Protein AF-X1A1L7-F1 (afdb_monomer_lite)

Structure (mmCIF, N/CA/C/O backbone):
data_AF-X1A1L7-F1
#
_entry.id   AF-X1A1L7-F1
#
loop_
_atom_site.group_PDB
_atom_site.id
_atom_site.type_symbol
_atom_site.label_atom_id
_atom_site.label_alt_id
_atom_site.label_comp_id
_atom_site.label_asym_id
_atom_site.label_entity_id
_atom_site.label_seq_id
_atom_site.pdbx_PDB_ins_code
_atom_site.Cartn_x
_atom_site.Cartn_y
_atom_site.Cartn_z
_atom_site.occupancy
_atom_site.B_iso_or_equiv
_atom_site.auth_seq_id
_atom_site.auth_comp_id
_atom_site.auth_asym_id
_atom_site.auth_atom_id
_atom_site.pdbx_PDB_model_num
ATOM 1 N N . GLU A 1 1 ? -5.165 -6.544 -11.911 1.00 61.41 1 GLU A N 1
ATOM 2 C CA . GLU A 1 1 ? -4.722 -6.368 -10.506 1.00 61.41 1 GLU A CA 1
ATOM 3 C C . GLU A 1 1 ? -4.434 -7.733 -9.862 1.00 61.41 1 GLU A C 1
ATOM 5 O O . GLU A 1 1 ? -4.457 -7.884 -8.649 1.00 61.41 1 GLU A O 1
ATOM 10 N N . ASP A 1 2 ? -4.080 -8.732 -10.676 1.00 83.25 2 ASP A N 1
ATOM 11 C CA . ASP A 1 2 ? -4.343 -10.147 -10.360 1.00 83.25 2 ASP A CA 1
ATOM 12 C C . ASP A 1 2 ? -3.099 -10.911 -9.889 1.00 83.25 2 ASP A C 1
ATOM 14 O O . ASP A 1 2 ? -3.086 -12.135 -9.830 1.00 83.25 2 ASP A O 1
ATOM 18 N N . GLY A 1 3 ? -2.021 -10.190 -9.570 1.00 90.62 3 GLY A N 1
ATOM 19 C CA . GLY A 1 3 ? -0.759 -10.783 -9.115 1.00 90.62 3 GLY A CA 1
ATOM 20 C C . GLY A 1 3 ? -0.687 -11.042 -7.607 1.00 90.62 3 GLY A C 1
ATOM 21 O O . GLY A 1 3 ? 0.311 -11.579 -7.136 1.00 90.62 3 GLY A O 1
ATOM 22 N N . MET A 1 4 ? -1.697 -10.628 -6.836 1.00 93.69 4 MET A N 1
ATOM 23 C CA . MET A 1 4 ? -1.734 -10.793 -5.380 1.00 93.69 4 MET A CA 1
ATOM 24 C C . MET A 1 4 ? -2.694 -11.918 -4.987 1.00 93.69 4 MET A C 1
ATOM 26 O O . MET A 1 4 ? -3.798 -12.004 -5.513 1.00 93.69 4 MET A O 1
ATOM 30 N N . VAL A 1 5 ? -2.291 -12.745 -4.019 1.00 95.69 5 VAL A N 1
ATOM 31 C CA . VAL A 1 5 ? -3.109 -13.845 -3.482 1.00 95.69 5 VAL A CA 1
ATOM 32 C C . VAL A 1 5 ? -3.391 -13.590 -2.002 1.00 95.69 5 VAL A C 1
ATOM 34 O O . VAL A 1 5 ? -2.464 -13.388 -1.215 1.00 95.69 5 VAL A O 1
ATOM 37 N N . LEU A 1 6 ? -4.668 -13.604 -1.611 1.00 95.81 6 LEU A N 1
ATOM 38 C CA . LEU A 1 6 ? -5.090 -13.492 -0.215 1.00 95.81 6 LEU A CA 1
ATOM 39 C C . LEU A 1 6 ? -4.955 -14.856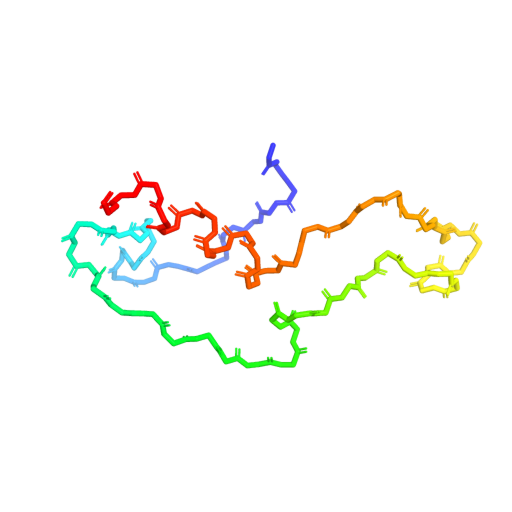 0.473 1.00 95.81 6 LEU A C 1
ATOM 41 O O . LEU A 1 6 ? -5.777 -15.741 0.268 1.00 95.81 6 LEU A O 1
ATOM 45 N N . LEU A 1 7 ? -3.908 -15.025 1.281 1.00 97.31 7 LEU A N 1
ATOM 46 C CA . LEU A 1 7 ? -3.622 -16.307 1.938 1.00 97.31 7 LEU A CA 1
ATOM 47 C C . LEU A 1 7 ? -4.458 -16.544 3.205 1.00 97.31 7 LEU A C 1
ATOM 49 O O . LEU A 1 7 ? -4.789 -17.684 3.513 1.00 97.31 7 LEU A O 1
ATOM 53 N N . LYS A 1 8 ? -4.768 -15.483 3.962 1.00 96.75 8 LYS A N 1
ATOM 54 C CA . LYS A 1 8 ? -5.489 -15.560 5.239 1.00 96.75 8 LYS A CA 1
ATOM 55 C C . LYS A 1 8 ? -6.297 -14.284 5.483 1.00 96.75 8 LYS A C 1
ATOM 57 O O . LYS A 1 8 ? -5.767 -13.190 5.306 1.00 96.75 8 LYS A O 1
ATOM 62 N N . ASN A 1 9 ? -7.546 -14.439 5.925 1.00 96.81 9 ASN A N 1
ATOM 63 C CA . ASN A 1 9 ? -8.437 -13.349 6.332 1.00 96.81 9 ASN A CA 1
ATOM 64 C C . ASN A 1 9 ? -9.406 -13.851 7.415 1.00 96.81 9 ASN A C 1
ATOM 66 O O . ASN A 1 9 ? -10.515 -14.276 7.116 1.00 96.81 9 ASN A O 1
ATOM 70 N N . GLU A 1 10 ? -8.954 -13.890 8.666 1.00 97.38 10 GLU A N 1
ATOM 71 C CA . GLU A 1 10 ? -9.812 -14.255 9.801 1.00 97.38 10 GLU A CA 1
ATOM 72 C C . GLU A 1 10 ? -10.533 -13.012 10.326 1.00 97.38 10 GLU A C 1
ATOM 74 O O . GLU A 1 10 ? -9.907 -11.964 10.467 1.00 97.38 10 GLU A O 1
ATOM 79 N N . GLY A 1 11 ? -11.826 -13.133 10.639 1.00 94.62 11 GLY A N 1
ATOM 80 C CA . GLY A 1 11 ? -12.617 -12.027 11.189 1.00 94.62 11 GLY A CA 1
ATOM 81 C C . GLY A 1 11 ? -12.911 -10.905 10.192 1.00 94.62 11 GLY A C 1
ATOM 82 O O . GLY A 1 11 ? -13.101 -9.772 10.618 1.00 94.62 11 GLY A O 1
ATOM 83 N N . ASP A 1 12 ? -12.896 -11.212 8.890 1.00 93.38 12 ASP A N 1
ATOM 84 C CA . ASP A 1 12 ? -13.270 -10.298 7.800 1.00 93.38 12 ASP A CA 1
ATOM 85 C C . ASP A 1 12 ? -12.574 -8.927 7.858 1.00 93.38 12 ASP A C 1
ATOM 87 O O . ASP A 1 12 ? -13.136 -7.894 7.504 1.00 93.38 12 ASP A O 1
ATOM 91 N N . ILE A 1 13 ? -11.307 -8.922 8.290 1.00 94.19 13 ILE A N 1
ATOM 92 C CA . ILE A 1 13 ? -10.492 -7.705 8.441 1.00 94.19 13 ILE A CA 1
ATOM 93 C C . ILE A 1 13 ? -10.322 -6.985 7.096 1.00 94.19 13 ILE A C 1
ATOM 95 O O . ILE A 1 13 ? -10.226 -5.757 7.041 1.00 94.19 13 ILE A O 1
ATOM 99 N N . LEU A 1 14 ? -10.242 -7.752 6.006 1.00 95.00 14 LEU A N 1
ATOM 100 C CA . LEU A 1 14 ? -10.249 -7.232 4.645 1.00 95.00 14 LEU A CA 1
ATOM 101 C C . LEU A 1 14 ? -11.593 -7.530 3.958 1.00 95.00 14 LEU A C 1
ATOM 103 O O . LEU A 1 14 ? -12.093 -8.648 4.094 1.00 95.00 14 LEU A O 1
ATOM 107 N N . PRO A 1 15 ? -12.125 -6.588 3.151 1.00 93.38 15 PRO A N 1
ATOM 108 C CA . PRO A 1 15 ? -11.545 -5.284 2.811 1.00 93.38 15 PRO A CA 1
ATOM 109 C C . PRO A 1 15 ? -11.639 -4.261 3.956 1.00 93.38 15 PRO A C 1
ATOM 111 O O . PRO A 1 15 ? -12.597 -4.247 4.717 1.00 93.38 15 PRO A O 1
ATOM 114 N N . LEU A 1 16 ? -10.655 -3.359 4.042 1.00 92.62 16 LEU A N 1
ATOM 115 C CA . LEU A 1 16 ? -10.652 -2.298 5.055 1.00 92.62 16 LEU A CA 1
ATOM 116 C C . LEU A 1 16 ? -11.848 -1.351 4.866 1.00 92.62 16 LEU A C 1
ATOM 118 O O . LEU A 1 16 ? -11.990 -0.738 3.803 1.00 92.62 16 LEU A O 1
ATOM 122 N N . ASN A 1 17 ? -12.651 -1.168 5.916 1.00 91.56 17 ASN A N 1
ATOM 123 C CA . ASN A 1 17 ? -13.735 -0.190 5.927 1.00 91.56 17 ASN A CA 1
ATOM 124 C C . ASN A 1 17 ? -13.213 1.207 6.298 1.00 91.56 17 ASN A C 1
ATOM 126 O O . ASN A 1 17 ? -13.070 1.559 7.467 1.00 91.56 17 ASN A O 1
ATOM 130 N N . LEU A 1 18 ? -12.933 2.027 5.286 1.00 89.38 18 LEU A N 1
ATOM 131 C CA . LEU A 1 18 ? -12.383 3.374 5.477 1.00 89.38 18 LEU A CA 1
ATOM 132 C C . LEU A 1 18 ? -13.387 4.382 6.066 1.00 89.38 18 LEU A C 1
ATOM 134 O O . LEU A 1 18 ? -12.961 5.459 6.463 1.00 89.38 18 LEU A O 1
ATOM 138 N N . ASN A 1 19 ? -14.680 4.045 6.147 1.00 89.25 19 ASN A N 1
ATOM 139 C CA . ASN A 1 19 ? -15.673 4.884 6.829 1.00 89.25 19 ASN A CA 1
ATOM 140 C C . ASN A 1 19 ? -15.616 4.707 8.355 1.00 89.25 19 ASN A C 1
ATOM 142 O O . ASN A 1 19 ? -15.978 5.610 9.101 1.00 89.25 19 ASN A O 1
ATOM 146 N N . GLU A 1 20 ? -15.170 3.540 8.822 1.00 90.00 20 GLU A N 1
ATOM 147 C CA . GLU A 1 20 ? -15.059 3.215 10.249 1.00 90.00 20 GLU A CA 1
ATOM 148 C C . GLU A 1 20 ? -13.630 3.413 10.771 1.00 90.00 20 GLU A C 1
ATOM 150 O O . GLU A 1 20 ? -13.410 3.721 11.945 1.00 90.00 20 GLU A O 1
ATOM 155 N N . ILE A 1 21 ? -12.631 3.265 9.900 1.00 90.81 21 ILE A N 1
ATOM 156 C CA . ILE A 1 21 ? -11.218 3.364 10.260 1.00 90.81 21 ILE A CA 1
ATOM 157 C C . ILE A 1 21 ? -10.731 4.806 10.101 1.00 90.81 21 ILE A C 1
ATOM 159 O O . ILE A 1 21 ? -10.549 5.304 8.995 1.00 90.81 21 ILE A O 1
ATOM 163 N N . HIS A 1 22 ? -10.421 5.448 11.226 1.00 89.50 22 HIS A N 1
ATOM 164 C CA . HIS A 1 22 ? -9.985 6.850 11.265 1.00 89.50 22 HIS A CA 1
ATOM 165 C C . HIS A 1 22 ? -8.456 6.998 11.248 1.00 89.50 22 HIS A C 1
ATOM 167 O O . HIS A 1 22 ? -7.920 8.049 10.900 1.00 89.50 22 HIS A O 1
ATOM 173 N N . SER A 1 23 ? -7.729 5.950 11.644 1.00 91.31 23 SER A N 1
ATOM 174 C CA . SER A 1 23 ? -6.267 5.941 11.655 1.00 91.31 23 SER A CA 1
ATOM 175 C C . SER A 1 23 ? -5.715 4.550 11.354 1.00 91.31 23 SER A C 1
ATOM 177 O O . SER A 1 23 ? -6.280 3.538 11.761 1.00 91.31 23 SER A O 1
ATOM 179 N N . ILE A 1 24 ? -4.605 4.506 10.613 1.00 92.25 24 ILE A N 1
ATOM 180 C CA . ILE A 1 24 ? -3.912 3.274 10.225 1.00 92.25 24 ILE A CA 1
ATOM 181 C C . ILE A 1 24 ? -2.423 3.461 10.504 1.00 92.25 24 ILE A C 1
ATOM 183 O O . ILE A 1 24 ? -1.790 4.3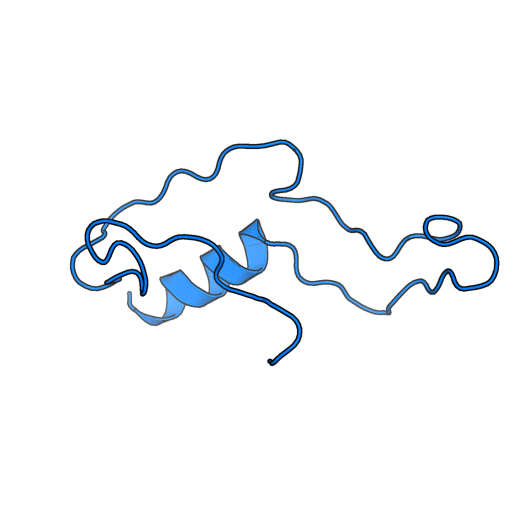68 9.958 1.00 92.25 24 ILE A O 1
ATOM 187 N N . ALA A 1 25 ? -1.847 2.586 11.326 1.00 94.31 25 ALA A N 1
ATOM 188 C CA . ALA A 1 25 ? -0.408 2.541 11.557 1.00 94.31 25 ALA A CA 1
ATOM 189 C C . ALA A 1 25 ? 0.260 1.579 10.564 1.00 94.31 25 ALA A C 1
ATOM 191 O O . ALA A 1 25 ? -0.086 0.403 10.493 1.00 94.31 25 ALA A O 1
ATOM 192 N N . ILE A 1 26 ? 1.245 2.070 9.806 1.00 92.81 26 ILE A N 1
ATOM 193 C CA . ILE A 1 26 ? 2.000 1.265 8.836 1.00 92.81 26 ILE A CA 1
ATOM 194 C C . ILE A 1 26 ? 3.397 0.988 9.395 1.00 92.81 26 ILE A C 1
ATOM 196 O O . ILE A 1 26 ? 4.214 1.900 9.566 1.00 92.81 26 ILE A O 1
ATOM 200 N N . VAL A 1 27 ? 3.686 -0.288 9.646 1.00 94.81 27 VAL A N 1
ATOM 201 C CA . VAL A 1 27 ? 4.929 -0.750 10.275 1.00 94.81 27 VAL A CA 1
ATOM 202 C C . VAL A 1 27 ? 5.655 -1.729 9.352 1.00 94.81 27 VAL A C 1
ATOM 204 O O . VAL A 1 27 ? 5.033 -2.484 8.612 1.00 94.81 27 VAL A O 1
ATOM 207 N N . GLY A 1 28 ? 6.988 -1.700 9.386 1.00 95.69 28 GLY A N 1
ATOM 208 C CA . GLY A 1 28 ? 7.848 -2.633 8.657 1.00 95.69 28 GLY A CA 1
ATOM 209 C C . GLY A 1 28 ? 8.803 -1.961 7.661 1.00 95.69 28 GL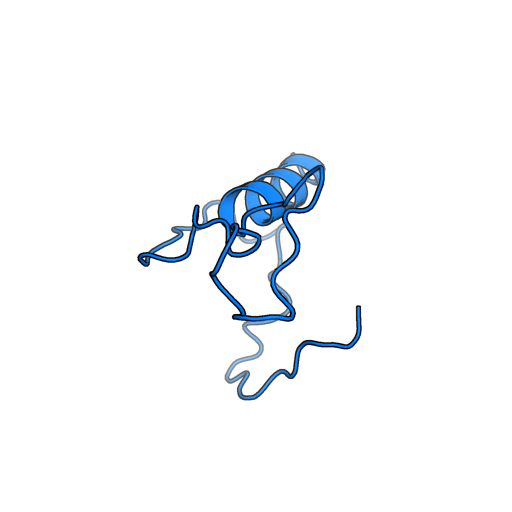Y A C 1
ATOM 210 O O . GLY A 1 28 ? 8.572 -0.828 7.228 1.00 95.69 28 GLY A O 1
ATOM 211 N N . PRO A 1 29 ? 9.891 -2.655 7.277 1.00 95.06 29 PRO A N 1
ATOM 212 C CA . PRO A 1 29 ? 10.976 -2.086 6.471 1.00 95.06 29 PRO A CA 1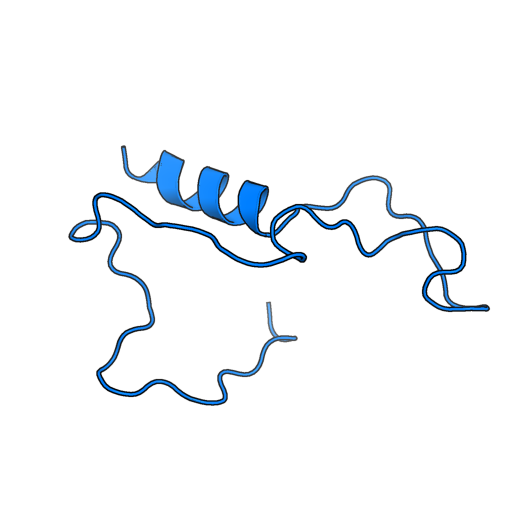
ATOM 213 C C . PRO A 1 29 ? 10.601 -1.850 4.999 1.00 95.06 29 PRO A C 1
ATOM 215 O O . PRO A 1 29 ? 11.279 -1.099 4.302 1.00 95.06 29 PRO A O 1
ATOM 218 N N . ASN A 1 30 ? 9.520 -2.468 4.515 1.00 94.06 30 ASN A N 1
ATOM 219 C CA . ASN A 1 30 ? 9.114 -2.394 3.109 1.00 94.06 30 ASN A CA 1
ATOM 220 C C . ASN A 1 30 ? 8.126 -1.257 2.803 1.00 94.06 30 ASN A C 1
ATOM 222 O O . ASN A 1 30 ? 7.835 -1.019 1.635 1.00 94.06 30 ASN A O 1
ATOM 226 N N . LYS A 1 31 ? 7.629 -0.533 3.817 1.00 92.81 31 LYS A N 1
ATOM 227 C CA . LYS A 1 31 ? 6.555 0.467 3.660 1.00 92.81 31 LYS A CA 1
ATOM 228 C C . LYS A 1 31 ? 6.854 1.556 2.619 1.00 92.81 31 LYS A C 1
ATOM 230 O O . LYS A 1 31 ? 5.973 1.927 1.850 1.00 92.81 31 LYS A O 1
ATOM 235 N N . ASP A 1 32 ? 8.105 2.005 2.555 1.00 93.31 32 ASP A N 1
ATOM 236 C CA . ASP A 1 32 ? 8.589 3.047 1.635 1.00 93.31 32 ASP A CA 1
ATOM 237 C C . ASP A 1 32 ? 9.634 2.525 0.643 1.00 93.31 32 ASP A C 1
ATOM 239 O O . ASP A 1 32 ? 10.326 3.292 -0.032 1.00 93.31 32 ASP A O 1
ATOM 243 N N . LYS A 1 33 ? 9.784 1.200 0.558 1.00 91.88 33 LYS A N 1
ATOM 244 C CA . LYS A 1 33 ? 10.821 0.587 -0.261 1.00 91.88 33 LYS A CA 1
ATOM 245 C C . LYS A 1 33 ? 10.400 0.583 -1.727 1.00 91.88 33 LYS A C 1
ATOM 247 O O . LYS A 1 33 ? 9.284 0.205 -2.062 1.00 91.88 33 LYS A O 1
ATOM 252 N N . LYS A 1 34 ? 11.343 0.973 -2.584 1.00 90.75 34 LYS A N 1
ATOM 253 C CA . LYS A 1 34 ? 11.287 0.774 -4.034 1.00 90.75 34 LYS A CA 1
ATOM 254 C C . LYS A 1 34 ? 12.051 -0.492 -4.409 1.00 90.75 34 LYS A C 1
ATOM 256 O O . LYS A 1 34 ? 13.210 -0.641 -4.001 1.00 90.75 34 LYS A O 1
ATOM 261 N N . PHE A 1 35 ? 11.410 -1.380 -5.152 1.00 88.31 35 PHE A N 1
ATOM 262 C CA . PHE A 1 35 ? 11.930 -2.668 -5.600 1.00 88.31 35 PHE A CA 1
ATOM 263 C C . PHE A 1 35 ? 12.502 -2.604 -7.022 1.00 88.31 35 PHE A C 1
ATOM 265 O O . PHE A 1 35 ? 13.431 -3.349 -7.327 1.00 88.31 35 PHE A O 1
ATOM 272 N N . GLY A 1 36 ? 12.034 -1.677 -7.866 1.00 85.00 36 GLY A N 1
ATOM 273 C CA . GLY A 1 36 ? 12.506 -1.482 -9.240 1.00 85.00 36 GLY A CA 1
ATOM 274 C C . GLY A 1 36 ? 13.858 -0.768 -9.312 1.00 85.00 36 GLY A C 1
ATOM 275 O O . GLY A 1 36 ? 13.945 0.393 -9.715 1.00 85.00 36 GLY A O 1
ATOM 276 N N . LYS A 1 37 ? 14.935 -1.427 -8.880 1.00 81.81 37 LYS A N 1
ATOM 277 C CA . LYS A 1 37 ? 16.300 -0.877 -8.895 1.00 81.81 37 LYS A CA 1
ATOM 278 C C . LYS A 1 37 ? 17.196 -1.640 -9.866 1.00 81.81 37 LYS A C 1
ATOM 280 O O . LYS A 1 37 ? 17.030 -2.840 -10.079 1.00 81.81 37 LYS A O 1
ATOM 285 N N . LEU A 1 38 ? 18.193 -0.940 -10.410 1.00 77.50 38 LEU A N 1
ATOM 286 C CA . LEU A 1 38 ? 19.235 -1.570 -11.219 1.00 77.50 38 LEU A CA 1
ATOM 287 C C . LEU A 1 38 ? 19.905 -2.681 -10.388 1.00 77.50 38 LEU A C 1
ATOM 289 O O . LEU A 1 38 ? 20.218 -2.461 -9.218 1.00 77.50 38 LEU A O 1
ATOM 293 N N . LEU A 1 39 ? 20.086 -3.860 -10.990 1.00 79.31 39 LEU A N 1
ATOM 294 C CA . LEU A 1 39 ? 20.663 -5.075 -10.389 1.00 79.31 39 LEU A CA 1
ATOM 295 C C . LEU A 1 39 ? 19.794 -5.835 -9.364 1.00 79.31 39 LEU A C 1
ATOM 297 O O . LEU A 1 39 ? 20.210 -6.898 -8.915 1.00 79.31 39 LEU A O 1
ATOM 301 N N . TYR A 1 40 ? 18.578 -5.386 -9.025 1.00 79.75 40 TYR A N 1
ATOM 302 C CA . TYR A 1 40 ? 17.719 -6.073 -8.032 1.00 79.75 40 TYR A CA 1
ATOM 303 C C . TYR A 1 40 ? 17.002 -7.334 -8.567 1.00 79.75 40 TYR A C 1
ATOM 305 O O . TYR A 1 40 ? 16.263 -7.982 -7.833 1.00 79.75 40 TYR A O 1
ATOM 313 N N . GLY A 1 41 ? 17.245 -7.701 -9.829 1.00 81.94 41 GLY A N 1
ATOM 314 C CA . GLY A 1 41 ? 16.691 -8.881 -10.509 1.00 81.94 41 GLY A CA 1
ATOM 315 C C . GLY A 1 41 ? 17.668 -9.510 -11.512 1.00 81.94 41 GLY A C 1
ATOM 316 O O . GLY A 1 41 ? 17.242 -10.139 -12.478 1.00 81.94 41 GLY A O 1
ATOM 317 N N . GLY A 1 42 ? 18.977 -9.283 -11.332 1.00 86.50 42 GLY A N 1
ATOM 318 C CA . GLY A 1 42 ? 20.020 -9.784 -12.233 1.00 86.50 42 GLY A CA 1
ATOM 319 C C . GLY A 1 42 ? 19.872 -9.264 -13.667 1.00 86.50 42 GLY A C 1
ATOM 320 O O . GLY A 1 42 ? 19.638 -8.074 -13.879 1.00 86.50 42 GLY A O 1
ATOM 321 N N . SER A 1 43 ? 19.982 -10.163 -14.648 1.00 88.62 43 SER A N 1
ATOM 322 C CA . SER A 1 43 ? 19.836 -9.848 -16.078 1.00 88.62 43 SER A CA 1
ATOM 323 C C . SER A 1 43 ? 18.436 -9.362 -16.466 1.00 88.62 43 SER A C 1
ATOM 325 O O . SER A 1 43 ? 18.280 -8.743 -17.512 1.00 88.62 43 SER A O 1
ATOM 327 N N . SER A 1 44 ? 17.427 -9.605 -15.623 1.00 88.00 44 SER A N 1
ATOM 328 C CA . SER A 1 44 ? 16.043 -9.163 -15.840 1.00 88.00 44 SER A CA 1
ATOM 329 C C . SER A 1 44 ? 15.703 -7.868 -15.093 1.00 88.00 44 SER A C 1
ATOM 331 O O . SER A 1 44 ? 14.545 -7.459 -15.050 1.00 88.00 44 SER A O 1
ATOM 333 N N . ALA A 1 45 ? 16.686 -7.216 -14.461 1.00 88.94 45 ALA A N 1
ATOM 334 C CA . ALA A 1 45 ? 16.447 -5.997 -13.701 1.00 88.94 45 ALA A CA 1
ATOM 335 C C . ALA A 1 45 ? 16.099 -4.822 -14.627 1.00 88.94 45 ALA A C 1
ATOM 337 O O . ALA A 1 45 ? 16.891 -4.431 -15.483 1.00 88.94 45 ALA A O 1
ATOM 338 N N . VAL A 1 46 ? 14.949 -4.195 -14.383 1.00 86.06 46 VAL A N 1
ATOM 339 C CA . VAL A 1 46 ? 14.520 -2.973 -15.069 1.00 86.06 46 VAL A CA 1
ATOM 340 C C . VAL A 1 46 ? 14.283 -1.880 -14.033 1.00 86.06 46 VAL A C 1
ATOM 342 O O . VAL A 1 46 ? 13.664 -2.113 -12.995 1.00 86.06 46 VAL A O 1
ATOM 345 N N . LYS A 1 47 ? 14.778 -0.668 -14.313 1.00 89.12 47 LYS A N 1
ATOM 346 C CA . LYS A 1 47 ? 14.459 0.529 -13.529 1.00 89.12 47 LYS A CA 1
ATOM 347 C C . LYS A 1 47 ? 13.229 1.204 -14.151 1.00 89.12 47 LYS A C 1
ATOM 349 O O . LYS A 1 47 ? 13.362 1.777 -15.233 1.00 89.12 47 LYS A O 1
ATOM 354 N N . PRO A 1 48 ? 12.052 1.160 -13.508 1.00 89.25 48 PRO A N 1
ATOM 355 C CA . PRO A 1 48 ? 10.863 1.791 -14.051 1.00 89.25 48 PRO A CA 1
ATOM 356 C C . PRO A 1 48 ? 10.965 3.324 -13.955 1.00 89.25 48 PRO A C 1
ATOM 358 O O . PRO A 1 48 ? 11.654 3.847 -13.069 1.00 89.25 48 PRO A O 1
ATOM 361 N N . PRO A 1 49 ? 10.256 4.067 -14.826 1.00 90.44 49 PRO A N 1
ATOM 362 C CA . PRO A 1 49 ? 10.199 5.529 -14.754 1.00 90.44 49 PRO A CA 1
ATOM 363 C C . PRO A 1 49 ? 9.546 6.019 -13.452 1.00 90.44 49 PRO A C 1
ATOM 365 O O . PRO A 1 49 ? 9.912 7.071 -12.930 1.00 90.44 49 PRO A O 1
ATOM 368 N N . TYR A 1 50 ? 8.616 5.243 -12.890 1.00 91.31 50 TYR A N 1
ATOM 369 C CA . TYR A 1 50 ? 8.017 5.496 -11.585 1.00 91.31 50 TYR A CA 1
ATOM 370 C C . TYR A 1 50 ? 7.664 4.186 -10.872 1.00 91.31 50 TYR A C 1
ATOM 372 O O . TYR A 1 50 ? 7.419 3.160 -11.497 1.00 91.31 50 TYR A O 1
ATOM 380 N N . GLU A 1 51 ? 7.616 4.241 -9.542 1.00 92.31 51 GLU A N 1
ATOM 381 C CA . GLU A 1 51 ? 7.162 3.151 -8.679 1.00 92.31 51 GLU A CA 1
ATOM 382 C C . GLU A 1 51 ? 6.337 3.757 -7.541 1.00 92.31 51 GLU A C 1
ATOM 384 O O . GLU A 1 51 ? 6.745 4.759 -6.936 1.00 92.31 51 GLU A O 1
ATOM 389 N N . ILE A 1 52 ? 5.173 3.171 -7.268 1.00 93.75 52 ILE A N 1
ATOM 390 C CA . ILE A 1 52 ? 4.315 3.562 -6.151 1.00 93.75 52 ILE A CA 1
ATOM 391 C C . ILE A 1 52 ? 4.666 2.674 -4.962 1.00 93.75 52 ILE A C 1
ATOM 393 O O . ILE A 1 52 ? 4.509 1.459 -5.025 1.00 93.75 52 ILE A O 1
ATOM 397 N N . THR A 1 53 ? 5.159 3.281 -3.881 1.00 95.31 53 THR A N 1
ATOM 398 C CA . THR A 1 53 ? 5.426 2.553 -2.635 1.00 95.31 53 THR A CA 1
ATOM 399 C C . THR A 1 53 ? 4.118 2.190 -1.942 1.00 95.31 53 THR A C 1
ATOM 401 O O . THR A 1 53 ? 3.098 2.856 -2.143 1.00 95.31 53 THR A O 1
ATOM 404 N N . LEU A 1 54 ? 4.158 1.183 -1.067 1.00 93.88 54 LEU A N 1
ATOM 405 C CA . LEU A 1 54 ? 3.008 0.791 -0.250 1.00 93.88 54 LEU A CA 1
ATOM 406 C C . LEU A 1 54 ? 2.444 1.986 0.541 1.00 93.88 54 LEU A C 1
ATOM 408 O O . LEU A 1 54 ? 1.242 2.237 0.499 1.00 93.88 54 LEU A O 1
ATOM 412 N N . LEU A 1 55 ? 3.308 2.770 1.202 1.00 95.25 55 LEU A N 1
ATOM 413 C CA . LEU A 1 55 ? 2.889 3.956 1.952 1.00 95.25 5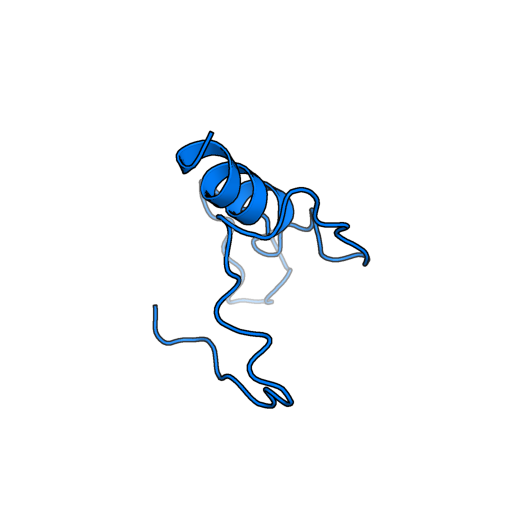5 LEU A CA 1
ATOM 414 C C . LEU A 1 55 ? 2.216 4.995 1.052 1.00 95.25 55 LEU A C 1
ATOM 416 O O . LEU A 1 55 ? 1.211 5.579 1.451 1.00 95.25 55 LEU A O 1
ATOM 420 N N . LYS A 1 56 ? 2.763 5.245 -0.145 1.00 95.12 56 LYS A N 1
ATOM 421 C CA . LYS A 1 56 ? 2.175 6.201 -1.088 1.00 95.12 56 LYS A CA 1
ATOM 422 C C . LYS A 1 56 ? 0.807 5.714 -1.566 1.00 9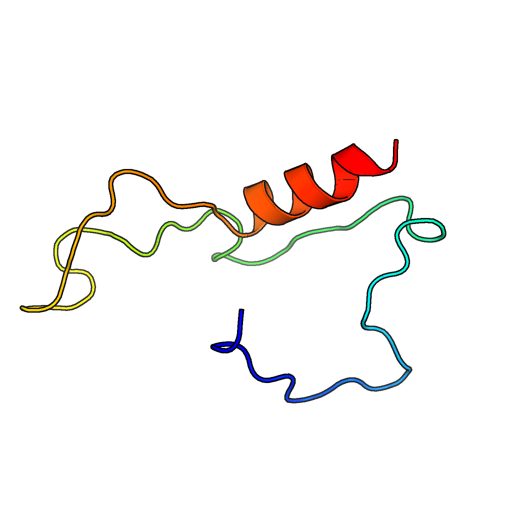5.12 56 LYS A C 1
ATOM 424 O O . LYS A 1 56 ? -0.152 6.470 -1.474 1.00 95.12 56 LYS A O 1
ATOM 429 N N . GLY A 1 57 ? 0.704 4.454 -1.991 1.00 94.12 57 GLY A N 1
ATOM 430 C CA . GLY A 1 57 ? -0.555 3.862 -2.446 1.00 94.12 57 GLY A CA 1
ATOM 431 C C . GLY A 1 57 ? -1.645 3.895 -1.372 1.00 94.12 57 GLY A C 1
ATOM 432 O O . GLY A 1 57 ? -2.769 4.306 -1.654 1.00 94.12 57 GLY A O 1
ATOM 433 N N . LEU A 1 58 ? -1.305 3.551 -0.124 1.00 93.81 58 LEU A N 1
ATOM 434 C CA . LEU A 1 58 ? -2.243 3.624 1.001 1.00 93.81 58 LEU A CA 1
ATOM 435 C C . LEU A 1 58 ? -2.658 5.066 1.318 1.00 93.81 58 LEU A C 1
ATOM 437 O O . LEU A 1 58 ? -3.845 5.329 1.488 1.00 93.81 58 LEU A O 1
ATOM 441 N N . LYS A 1 59 ? -1.720 6.022 1.337 1.00 92.94 59 LYS A N 1
ATOM 442 C CA . LYS A 1 59 ? -2.048 7.446 1.532 1.00 92.94 59 LYS A CA 1
ATOM 443 C C . LYS A 1 59 ? -2.985 7.967 0.444 1.00 92.94 59 LYS A C 1
ATOM 445 O O . LYS A 1 59 ? -3.952 8.653 0.762 1.00 92.94 59 LYS A O 1
ATOM 450 N N . ASP A 1 60 ? -2.713 7.639 -0.815 1.00 93.56 60 ASP A N 1
ATOM 451 C CA . ASP A 1 60 ? -3.524 8.078 -1.953 1.00 93.56 60 ASP A CA 1
ATOM 452 C C . ASP A 1 60 ? -4.931 7.453 -1.908 1.00 93.56 60 ASP A C 1
ATOM 454 O O . ASP A 1 60 ? -5.915 8.124 -2.225 1.00 93.56 60 ASP A O 1
ATOM 458 N N . LYS A 1 61 ? -5.050 6.200 -1.442 1.00 90.94 61 LYS A N 1
ATOM 459 C CA . LYS A 1 61 ? -6.339 5.525 -1.226 1.00 90.94 61 LYS A CA 1
ATOM 460 C C . LYS A 1 61 ? -7.142 6.157 -0.085 1.00 90.94 61 LYS A C 1
ATOM 462 O O . LYS A 1 61 ? -8.328 6.405 -0.271 1.00 90.94 61 LYS A O 1
ATOM 467 N N . CYS A 1 62 ? -6.518 6.440 1.061 1.00 89.19 62 CYS A N 1
ATOM 468 C CA . CYS A 1 62 ? -7.217 6.993 2.227 1.00 89.19 62 CYS A CA 1
ATOM 469 C C . CYS A 1 62 ? -7.604 8.471 2.058 1.00 89.19 62 CYS A C 1
ATOM 471 O O . CYS A 1 62 ? -8.621 8.891 2.593 1.00 89.19 62 CYS A O 1
ATOM 473 N N . LYS A 1 63 ? -6.848 9.260 1.278 1.00 82.69 63 LYS A N 1
ATOM 474 C CA . LYS A 1 63 ? -7.184 10.669 0.989 1.00 82.69 63 LYS A CA 1
ATOM 475 C C . LYS A 1 63 ? -8.486 10.859 0.213 1.00 82.69 63 LYS A C 1
ATOM 477 O O . LYS A 1 63 ? -9.076 11.924 0.303 1.00 82.69 63 LYS A O 1
ATOM 482 N N . LYS A 1 64 ? -8.910 9.872 -0.580 1.00 59.78 64 LYS A N 1
ATOM 483 C CA . LYS A 1 64 ? -10.113 9.979 -1.422 1.00 59.78 64 LYS A CA 1
ATOM 484 C C . LYS A 1 64 ? -11.436 9.929 -0.643 1.00 59.78 64 LYS A C 1
ATOM 486 O O . LYS A 1 64 ? -12.465 10.178 -1.257 1.00 59.78 64 LYS A O 1
ATOM 491 N N . ASN A 1 65 ? -11.403 9.618 0.654 1.00 54.41 65 ASN A N 1
ATOM 492 C CA . ASN A 1 65 ? -12.591 9.480 1.505 1.00 54.41 65 ASN A CA 1
ATOM 493 C C . ASN A 1 65 ? -12.669 10.541 2.622 1.00 54.41 65 ASN A C 1
ATOM 495 O O . ASN A 1 65 ? -13.410 10.345 3.581 1.00 54.41 65 ASN A O 1
ATOM 499 N N . GLY A 1 66 ? -11.869 11.609 2.531 1.00 47.81 66 GLY A N 1
ATOM 500 C CA . GLY A 1 66 ? -11.904 12.758 3.444 1.00 47.81 66 GLY A CA 1
ATOM 501 C C . GLY A 1 66 ? -12.551 13.979 2.812 1.00 47.81 66 GLY A C 1
ATOM 502 O O . GLY A 1 66 ? -12.501 14.080 1.564 1.00 47.81 66 GLY A O 1
#

InterPro domains:
  IPR002772 Glycoside hydrolase family 3 C-terminal domain [PF01915] (4-63)
  IPR036881 Glycoside hydrolase family 3 C-terminal domain superfamily [G3DSA:3.40.50.1700] (1-66)
  IPR036881 Glycoside hydrolase family 3 C-terminal domain superfamily [SSF52279] (4-63)

Secondary structure (DSSP, 8-state):
-TT------GGG--S--TTT-------STTTT-----TTTTGGG----S----HHHHHHHHHHTT-

Foldseek 3Di:
DPPDDDPDDPPCPPPPDLVPDPDDDDDDDQQADDQQDPCSVPPPRHRDPDDQGNVNVVVVVSVVVD

pLDDT: mean 88.91, std 9.59, range [47.81, 97.38]

Sequence (66 aa):
EDGMVLLKNEGDILPLNLNEIHSIAIVGPNKDKKFGKLLYGGSSAVKPPYEITLLKGLKDKCKKNG

Organism: NCBI:txid412755

Radius of gyration: 15.25 Å; chains: 1; bounding box: 36×29×28 Å